Protein AF-A0A973E0R4-F1 (afdb_monomer_lite)

Sequence (98 aa):
MVSKVFRVSTKEILAKSRSQAHVAFARQVAMYLTHICCGLNLTQTGKMFNRDRTTVAYACNLVEDKRDEIDFDLTLEILEKTICEFAFVKKGENLYAM

Foldseek 3Di:
DLCVVLVHDPCLLLDPDDDPPSSLLSVLLVLQLCCPLLVDQLCRSCVSSVHDSVSNVVSNVVLVVVCVPVVSVVVSVVVSVVSNVVSVVVVVVVVPPD

Structure (mmCIF, N/CA/C/O backbone):
data_AF-A0A973E0R4-F1
#
_entry.id   AF-A0A973E0R4-F1
#
loop_
_atom_site.group_PDB
_atom_site.id
_atom_site.type_symbol
_atom_site.label_atom_id
_atom_site.label_alt_id
_atom_site.label_comp_id
_atom_site.label_asym_id
_atom_site.label_entity_id
_atom_site.label_seq_id
_atom_site.pdbx_PDB_ins_code
_atom_site.Cartn_x
_atom_site.Cartn_y
_atom_site.Cartn_z
_atom_site.occupancy
_atom_site.B_iso_or_equiv
_atom_site.auth_seq_id
_atom_site.auth_comp_id
_atom_site.auth_asym_id
_atom_site.auth_atom_id
_atom_site.pdbx_PDB_model_num
ATOM 1 N N . MET A 1 1 ? -6.807 -8.874 4.698 1.00 87.75 1 MET A N 1
ATOM 2 C CA . MET A 1 1 ? -6.647 -9.607 3.420 1.00 87.75 1 MET A CA 1
ATOM 3 C C . MET A 1 1 ? -5.193 -9.600 2.985 1.00 87.75 1 MET A C 1
ATOM 5 O O . MET A 1 1 ? -4.615 -10.675 2.918 1.00 87.75 1 MET A O 1
ATOM 9 N N . VAL A 1 2 ? -4.569 -8.424 2.854 1.00 94.12 2 VAL A N 1
ATOM 10 C CA . VAL A 1 2 ? -3.134 -8.274 2.537 1.00 94.12 2 VAL A CA 1
ATOM 11 C C . VAL A 1 2 ? -2.220 -9.136 3.421 1.00 94.12 2 VAL A C 1
ATOM 13 O O . VAL A 1 2 ? -1.434 -9.916 2.903 1.00 94.12 2 VAL A O 1
ATOM 16 N N . SER A 1 3 ? -2.375 -9.096 4.748 1.00 94.31 3 SER A N 1
ATOM 17 C CA . SER A 1 3 ? -1.580 -9.925 5.675 1.00 94.31 3 SER A CA 1
ATOM 18 C C . SER A 1 3 ? -1.569 -11.419 5.330 1.00 94.31 3 SER A C 1
ATOM 20 O O . SER A 1 3 ? -0.525 -12.061 5.382 1.00 94.31 3 SER A O 1
ATOM 22 N N . LYS A 1 4 ? -2.717 -11.972 4.920 1.00 93.62 4 LYS A N 1
ATOM 23 C CA . LYS A 1 4 ? -2.838 -13.386 4.544 1.00 93.62 4 LYS A CA 1
ATOM 24 C C . LYS A 1 4 ? -2.145 -13.685 3.214 1.00 93.62 4 LYS A C 1
ATOM 26 O O . LYS A 1 4 ? -1.395 -14.651 3.146 1.00 93.62 4 LYS A O 1
ATOM 31 N N . VAL A 1 5 ? -2.366 -12.850 2.195 1.00 94.56 5 VAL A N 1
ATOM 32 C CA . VAL A 1 5 ? -1.772 -13.028 0.855 1.00 94.56 5 VAL A CA 1
ATOM 33 C C . VAL A 1 5 ? -0.250 -12.951 0.914 1.00 94.56 5 VAL A C 1
ATOM 35 O O . VAL A 1 5 ? 0.436 -13.833 0.410 1.00 94.56 5 VAL A O 1
ATOM 38 N N . PHE A 1 6 ? 0.280 -11.953 1.618 1.00 94.06 6 PHE A N 1
ATOM 39 C CA . PHE A 1 6 ? 1.723 -11.736 1.729 1.00 94.06 6 PHE A CA 1
ATOM 40 C C . PHE A 1 6 ? 2.383 -12.529 2.862 1.00 94.06 6 PHE A C 1
ATOM 42 O O . PHE A 1 6 ? 3.592 -12.423 3.045 1.00 94.06 6 PHE A O 1
ATOM 49 N N . ARG A 1 7 ? 1.611 -13.319 3.623 1.00 95.88 7 ARG A N 1
ATOM 50 C CA . ARG A 1 7 ? 2.080 -14.109 4.776 1.00 95.88 7 ARG A CA 1
ATOM 51 C C . ARG A 1 7 ? 2.867 -13.279 5.801 1.00 95.88 7 ARG A C 1
ATOM 53 O O . ARG A 1 7 ? 3.873 -13.729 6.338 1.00 95.88 7 ARG A O 1
ATOM 60 N N . VAL A 1 8 ? 2.377 -12.076 6.091 1.00 95.94 8 VAL A N 1
ATOM 61 C CA . VAL A 1 8 ? 2.930 -11.168 7.109 1.00 95.94 8 VAL A CA 1
ATOM 62 C C . VAL A 1 8 ? 1.868 -10.836 8.144 1.00 95.94 8 VAL A C 1
ATOM 64 O O . VAL A 1 8 ? 0.675 -10.801 7.834 1.00 95.94 8 VAL A O 1
ATOM 67 N N . SER A 1 9 ? 2.257 -10.549 9.382 1.00 95.69 9 SER A N 1
ATOM 68 C CA . SER A 1 9 ? 1.271 -10.168 10.394 1.00 95.69 9 SER A CA 1
ATOM 69 C C . SER A 1 9 ? 0.726 -8.755 10.149 1.00 95.69 9 SER A C 1
ATOM 71 O O . SER A 1 9 ? 1.422 -7.848 9.687 1.00 95.69 9 SER A O 1
ATOM 73 N N . THR A 1 10 ? -0.534 -8.516 10.528 1.00 94.56 10 THR A N 1
ATOM 74 C CA . THR A 1 10 ? -1.116 -7.161 10.493 1.00 94.56 10 THR A CA 1
ATOM 75 C C . THR A 1 10 ? -0.319 -6.185 11.367 1.00 94.56 10 THR A C 1
ATOM 77 O O . THR A 1 10 ? -0.168 -5.018 11.013 1.00 94.56 10 THR A O 1
ATOM 80 N N . LYS A 1 11 ? 0.243 -6.668 12.485 1.00 94.25 11 LYS A N 1
ATOM 81 C CA . LYS A 1 11 ? 1.107 -5.871 13.364 1.00 94.25 11 LYS A CA 1
ATOM 82 C C . LYS A 1 11 ? 2.351 -5.384 12.626 1.00 94.25 11 LYS A C 1
ATOM 84 O O . LYS A 1 11 ? 2.705 -4.220 12.756 1.00 94.25 11 LYS A O 1
ATOM 89 N N . GLU A 1 12 ? 2.986 -6.243 11.836 1.00 94.62 12 GLU A N 1
ATOM 90 C CA . GLU A 1 12 ? 4.146 -5.866 11.027 1.00 94.62 12 GLU A CA 1
ATOM 91 C C . GLU A 1 12 ? 3.778 -4.864 9.934 1.00 94.62 12 GLU A C 1
ATOM 93 O O . GLU A 1 12 ? 4.495 -3.880 9.758 1.00 94.62 12 GLU A O 1
ATOM 98 N N . ILE A 1 13 ? 2.637 -5.041 9.259 1.00 94.69 13 ILE A N 1
ATOM 99 C CA . ILE A 1 13 ? 2.132 -4.066 8.278 1.00 94.69 13 ILE A CA 1
ATOM 100 C C . ILE A 1 13 ? 1.956 -2.681 8.921 1.00 94.69 13 ILE A C 1
ATOM 102 O O 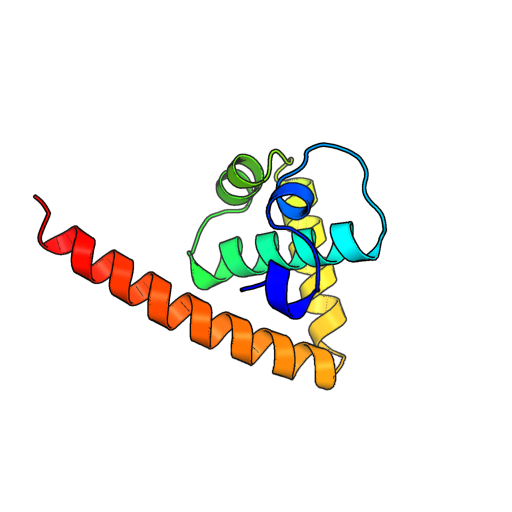. ILE A 1 13 ? 2.355 -1.681 8.332 1.00 94.69 13 ILE A O 1
ATOM 106 N N . LEU A 1 14 ? 1.423 -2.596 10.139 1.00 94.12 14 LEU A N 1
ATOM 107 C CA . LEU A 1 14 ? 1.178 -1.316 10.819 1.00 94.12 14 LEU A CA 1
ATOM 108 C C . LEU A 1 14 ? 2.389 -0.786 11.609 1.00 94.12 14 LEU A C 1
ATOM 110 O O . LEU A 1 14 ? 2.367 0.346 12.094 1.00 94.12 14 LEU A O 1
ATOM 114 N N . ALA A 1 15 ? 3.450 -1.584 11.753 1.00 92.25 15 ALA A N 1
ATOM 115 C CA . ALA A 1 15 ? 4.616 -1.220 12.547 1.00 92.25 15 ALA A CA 1
ATOM 116 C C . ALA A 1 15 ? 5.368 -0.018 11.957 1.00 92.25 15 ALA A C 1
ATOM 118 O O . ALA A 1 15 ? 5.614 0.077 10.751 1.00 92.25 15 ALA A O 1
ATOM 119 N N . LYS A 1 16 ? 5.819 0.881 12.842 1.00 87.00 16 LYS A N 1
ATOM 120 C CA . LYS A 1 16 ? 6.585 2.066 12.441 1.00 87.00 16 LYS A CA 1
ATOM 121 C C . LYS A 1 16 ? 8.023 1.732 12.027 1.00 87.00 16 LYS A C 1
ATOM 123 O O . LYS A 1 16 ? 8.577 2.472 11.220 1.00 87.00 16 LYS A O 1
ATOM 128 N N . SER A 1 17 ? 8.608 0.655 12.547 1.00 85.00 17 SER A N 1
ATOM 129 C CA . SER A 1 17 ? 10.018 0.298 12.357 1.00 85.00 17 SER A CA 1
ATOM 130 C C . SER A 1 17 ? 10.366 -0.073 10.913 1.00 85.00 17 SER A C 1
ATOM 132 O O . SER A 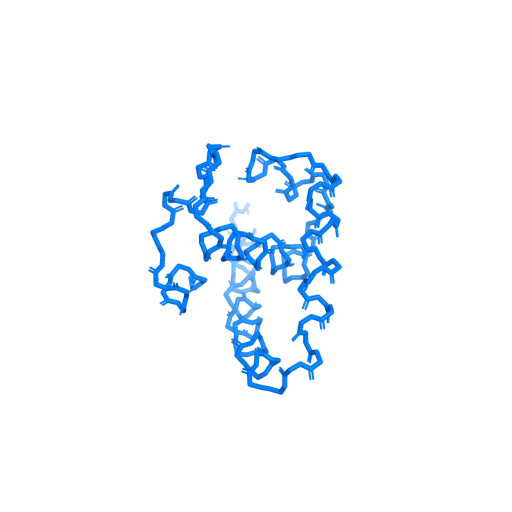1 17 ? 9.507 -0.469 10.119 1.00 85.00 17 SER A O 1
ATOM 134 N N . ARG A 1 18 ? 11.661 0.025 10.582 1.00 81.88 18 ARG A N 1
ATOM 135 C CA . ARG A 1 18 ? 12.206 -0.572 9.360 1.00 81.88 18 ARG A CA 1
ATOM 136 C C . ARG A 1 18 ? 11.953 -2.079 9.411 1.00 81.88 18 ARG A C 1
ATOM 138 O O . ARG A 1 18 ? 12.138 -2.704 10.453 1.00 81.88 18 ARG A O 1
ATOM 145 N N . SER A 1 19 ? 11.489 -2.638 8.303 1.00 89.44 19 SER A N 1
ATOM 146 C CA . SER A 1 19 ? 11.114 -4.045 8.195 1.00 89.44 19 SER A CA 1
ATOM 147 C C . SER A 1 19 ? 11.873 -4.713 7.058 1.00 89.44 19 SER A C 1
ATOM 149 O O . SER A 1 19 ? 12.446 -4.032 6.206 1.00 89.44 19 SER A O 1
ATOM 151 N N . GLN A 1 20 ? 11.852 -6.044 7.029 1.00 94.75 20 GLN A N 1
ATOM 152 C CA . GLN A 1 20 ? 12.333 -6.795 5.873 1.00 94.75 20 GLN A CA 1
ATOM 153 C C . GLN A 1 20 ? 11.582 -6.370 4.601 1.00 94.75 20 GLN A C 1
ATOM 155 O O . GLN A 1 20 ? 10.444 -5.893 4.677 1.00 94.75 20 GLN A O 1
ATOM 160 N N . ALA A 1 21 ? 12.217 -6.557 3.441 1.00 94.88 21 ALA A N 1
ATOM 161 C CA . ALA A 1 21 ? 11.688 -6.110 2.153 1.00 94.88 21 ALA A CA 1
ATOM 162 C C . ALA A 1 21 ? 10.275 -6.653 1.877 1.00 94.88 21 ALA A C 1
ATOM 164 O O . ALA A 1 21 ? 9.391 -5.884 1.517 1.00 94.88 21 ALA A O 1
ATOM 165 N N . HIS A 1 22 ? 10.024 -7.937 2.155 1.00 95.88 22 HIS A N 1
ATOM 166 C CA . HIS A 1 22 ? 8.711 -8.555 1.942 1.00 95.88 22 HIS A CA 1
ATOM 167 C C . HIS A 1 22 ? 7.599 -7.917 2.805 1.00 95.88 22 HIS A C 1
ATOM 169 O O . HIS A 1 22 ? 6.496 -7.670 2.324 1.00 95.88 22 HIS A O 1
ATOM 175 N N . VAL A 1 23 ? 7.901 -7.556 4.059 1.00 96.62 23 VAL A N 1
ATOM 176 C CA . VAL A 1 23 ? 6.974 -6.828 4.946 1.00 96.62 23 VAL A CA 1
ATOM 177 C C . VAL A 1 23 ? 6.754 -5.397 4.464 1.00 96.62 23 VAL A C 1
ATOM 179 O O . VAL A 1 23 ? 5.641 -4.874 4.535 1.00 96.62 23 VAL A O 1
ATOM 182 N N . ALA A 1 24 ? 7.817 -4.740 3.993 1.00 96.50 24 ALA A N 1
ATOM 183 C CA . ALA A 1 24 ? 7.719 -3.394 3.444 1.00 96.50 24 ALA A CA 1
ATOM 184 C C . ALA A 1 24 ? 6.807 -3.366 2.217 1.00 96.50 24 ALA A C 1
ATOM 186 O O . ALA A 1 24 ? 5.912 -2.522 2.161 1.00 96.50 24 ALA A O 1
ATOM 187 N N . PHE A 1 25 ? 6.964 -4.346 1.330 1.00 97.19 25 PHE A N 1
ATOM 188 C CA . PHE A 1 25 ? 6.135 -4.504 0.148 1.00 97.19 25 PHE A CA 1
ATOM 189 C C . PHE A 1 25 ? 4.668 -4.772 0.490 1.00 97.19 25 PHE A C 1
ATOM 191 O O . PHE A 1 25 ? 3.786 -4.054 0.028 1.00 97.19 25 PHE A O 1
ATOM 198 N N . ALA A 1 26 ? 4.392 -5.703 1.407 1.00 97.50 26 ALA A N 1
ATOM 199 C CA . ALA A 1 26 ? 3.028 -5.949 1.877 1.00 97.50 26 ALA A CA 1
ATOM 200 C C . ALA A 1 26 ? 2.367 -4.684 2.457 1.00 97.50 26 ALA A C 1
ATOM 202 O O . ALA A 1 26 ? 1.184 -4.424 2.238 1.00 97.50 26 ALA A O 1
ATOM 203 N N . ARG A 1 27 ? 3.130 -3.854 3.179 1.00 97.88 27 ARG A N 1
ATOM 204 C CA . ARG A 1 27 ? 2.641 -2.565 3.686 1.00 97.88 27 ARG A CA 1
ATOM 205 C C . ARG A 1 27 ? 2.351 -1.571 2.562 1.00 97.88 27 ARG A C 1
ATOM 207 O O . ARG A 1 27 ? 1.342 -0.877 2.638 1.00 97.88 27 ARG A O 1
ATOM 214 N N . GLN A 1 28 ? 3.208 -1.498 1.548 1.00 98.00 28 GLN A N 1
ATOM 215 C CA . GLN A 1 28 ? 3.005 -0.632 0.382 1.00 98.00 28 GLN A CA 1
ATOM 216 C C . GLN A 1 28 ? 1.737 -1.030 -0.386 1.00 98.00 28 GLN A C 1
ATOM 218 O O . GLN A 1 28 ? 0.913 -0.167 -0.676 1.00 98.00 28 GLN A O 1
ATOM 223 N N . VAL A 1 29 ? 1.504 -2.331 -0.579 1.00 98.12 29 VAL A 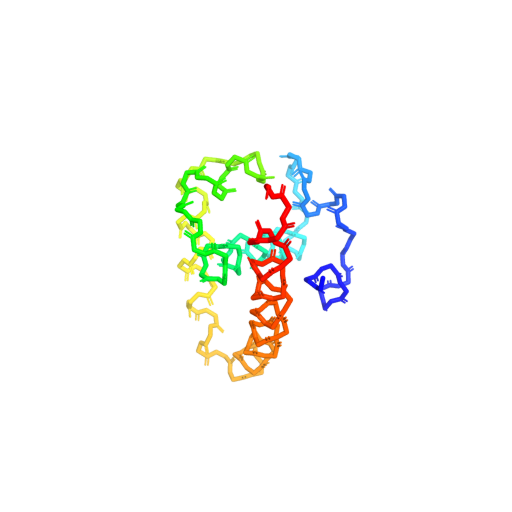N 1
ATOM 224 C CA . VAL A 1 29 ? 0.257 -2.853 -1.163 1.00 98.12 29 VAL A CA 1
ATOM 225 C C . VAL A 1 29 ? -0.961 -2.487 -0.309 1.00 98.12 29 VAL A C 1
ATOM 227 O O . VAL A 1 29 ? -1.978 -2.045 -0.835 1.00 98.12 29 VAL A O 1
ATOM 230 N N . ALA A 1 30 ? -0.867 -2.595 1.020 1.00 97.44 30 ALA A N 1
ATOM 231 C CA . ALA A 1 30 ? -1.955 -2.173 1.904 1.00 97.44 30 ALA A CA 1
ATOM 232 C C . ALA A 1 30 ? -2.263 -0.667 1.797 1.00 97.44 30 ALA A C 1
ATOM 234 O O . ALA A 1 30 ? -3.435 -0.285 1.824 1.00 97.44 30 ALA A O 1
ATOM 235 N N . MET A 1 31 ? -1.238 0.182 1.666 1.00 98.00 31 MET A N 1
ATOM 236 C CA . MET A 1 31 ? -1.409 1.624 1.450 1.00 98.00 31 MET A CA 1
ATOM 237 C C . MET A 1 31 ? -2.098 1.915 0.118 1.00 98.00 31 MET A C 1
ATOM 239 O O . MET A 1 31 ? -3.058 2.679 0.098 1.00 98.00 31 MET A O 1
ATOM 243 N N . TYR A 1 32 ? -1.641 1.279 -0.960 1.00 98.25 32 TYR A N 1
ATOM 244 C CA . TYR A 1 32 ? -2.224 1.411 -2.292 1.00 98.25 32 TYR A CA 1
ATOM 245 C C . TYR A 1 32 ? -3.714 1.040 -2.302 1.00 98.25 32 TYR A C 1
ATOM 247 O O . TYR A 1 32 ? -4.557 1.862 -2.654 1.00 98.25 32 TYR A O 1
ATOM 255 N N . LEU A 1 33 ? -4.059 -0.144 -1.783 1.00 96.50 33 LEU A N 1
ATOM 256 C CA . LEU A 1 33 ? -5.447 -0.610 -1.710 1.00 96.50 33 LEU A CA 1
ATOM 257 C C . LEU A 1 33 ? -6.321 0.306 -0.844 1.00 96.50 33 LEU A C 1
ATOM 259 O O . LEU A 1 33 ? -7.474 0.564 -1.172 1.00 96.50 33 LEU A O 1
ATOM 263 N N . THR A 1 34 ? -5.769 0.847 0.245 1.00 95.44 34 THR A N 1
ATOM 264 C CA . THR A 1 34 ? -6.476 1.831 1.081 1.00 95.44 34 THR A CA 1
ATOM 265 C C . THR A 1 34 ? -6.759 3.122 0.311 1.00 95.44 34 THR A C 1
ATOM 267 O O . THR A 1 34 ? -7.841 3.694 0.450 1.00 95.44 34 THR A O 1
ATOM 270 N N . HIS A 1 35 ? -5.809 3.579 -0.508 1.00 95.62 35 HIS A N 1
ATOM 271 C CA . HIS A 1 35 ? -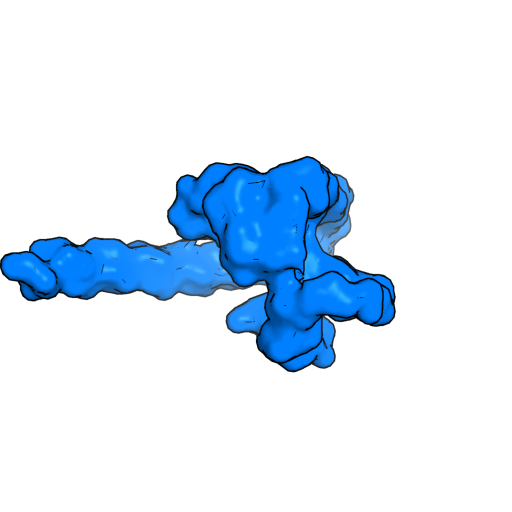5.969 4.787 -1.309 1.00 95.62 35 HIS A CA 1
ATOM 272 C C . HIS A 1 35 ? -7.102 4.638 -2.333 1.00 95.62 35 HIS A C 1
ATOM 274 O O . HIS A 1 35 ? -8.002 5.477 -2.369 1.00 95.62 35 HIS A O 1
ATOM 280 N N . ILE A 1 36 ? -7.092 3.557 -3.113 1.00 93.88 36 ILE A N 1
ATOM 281 C CA . ILE A 1 36 ? -8.006 3.395 -4.252 1.00 93.88 36 ILE A CA 1
ATOM 282 C C . ILE A 1 36 ? -9.351 2.764 -3.872 1.00 93.88 36 ILE A C 1
ATOM 284 O O . ILE A 1 36 ? -10.390 3.263 -4.290 1.00 93.88 36 ILE A O 1
ATOM 288 N N . CYS A 1 37 ? -9.371 1.723 -3.028 1.00 92.69 37 CYS A N 1
ATOM 289 C CA . CYS A 1 37 ? -10.611 1.007 -2.706 1.00 92.69 37 CYS A CA 1
ATOM 290 C C . CYS A 1 37 ? -11.453 1.773 -1.679 1.00 92.69 37 CYS A C 1
ATOM 292 O O . CYS A 1 37 ? -12.680 1.725 -1.712 1.00 92.69 37 CYS A O 1
ATOM 294 N N . CYS A 1 38 ? -10.804 2.484 -0.750 1.00 89.81 38 CYS A N 1
ATOM 295 C CA . CYS A 1 38 ? -11.496 3.259 0.285 1.00 89.81 38 CYS A CA 1
ATOM 296 C C . CYS A 1 38 ? -11.611 4.753 -0.063 1.00 89.81 38 CYS A C 1
ATOM 298 O O . CYS A 1 38 ? -12.222 5.504 0.698 1.00 89.81 38 CYS A O 1
ATOM 300 N N . GLY A 1 39 ? -11.011 5.201 -1.173 1.00 92.31 39 GLY A N 1
ATOM 301 C CA . GLY A 1 39 ? -11.037 6.598 -1.619 1.00 92.31 39 GLY A CA 1
ATOM 302 C C . GLY A 1 39 ? -10.318 7.578 -0.683 1.00 92.31 39 GLY A C 1
ATOM 303 O O . GLY A 1 39 ? -10.599 8.777 -0.713 1.00 92.31 39 GLY A O 1
ATOM 304 N N . LEU A 1 40 ? -9.419 7.094 0.181 1.00 95.06 40 LEU A N 1
ATOM 305 C CA . LEU A 1 40 ? -8.672 7.952 1.101 1.00 95.06 40 LEU A CA 1
ATOM 306 C C . LEU A 1 40 ? -7.539 8.652 0.367 1.00 95.06 40 LEU A C 1
ATOM 308 O O . LEU A 1 40 ? -6.761 8.011 -0.330 1.00 95.06 40 LEU A O 1
ATOM 312 N N . ASN A 1 41 ? -7.357 9.954 0.573 1.00 97.62 41 ASN A N 1
ATOM 313 C CA . ASN A 1 41 ? -6.220 10.649 -0.033 1.00 97.62 41 ASN A CA 1
ATOM 314 C C . ASN A 1 41 ? -4.873 10.204 0.583 1.00 97.62 41 ASN A C 1
ATOM 316 O O . ASN A 1 41 ? -4.822 9.586 1.650 1.00 97.62 41 ASN A O 1
ATOM 320 N N . LEU A 1 42 ? -3.757 10.553 -0.068 1.00 98.06 42 LEU A N 1
ATOM 321 C CA . LEU A 1 42 ? -2.403 10.155 0.358 1.00 98.06 42 LEU A CA 1
ATOM 322 C C . LEU A 1 42 ? -2.082 10.536 1.814 1.00 98.06 42 LEU A C 1
ATOM 324 O O . LEU A 1 42 ? -1.400 9.796 2.518 1.00 98.06 42 LEU A O 1
ATOM 328 N N . THR A 1 43 ? -2.590 11.679 2.283 1.00 98.12 43 THR A N 1
ATOM 329 C CA . THR A 1 43 ? -2.378 12.152 3.658 1.00 98.12 43 THR A CA 1
ATOM 330 C C . THR A 1 43 ? -3.188 11.333 4.664 1.00 98.12 43 THR A C 1
ATOM 332 O O . THR A 1 43 ? -2.661 10.954 5.708 1.00 98.12 43 THR A O 1
ATOM 335 N N . GLN A 1 44 ? -4.457 11.037 4.370 1.00 98.12 44 GLN A N 1
ATOM 336 C CA . GLN A 1 44 ? -5.312 10.188 5.211 1.00 98.12 44 GLN A CA 1
ATOM 337 C C . GLN A 1 44 ? -4.764 8.762 5.293 1.00 98.12 44 GLN A C 1
ATOM 339 O O . GLN A 1 44 ? -4.611 8.225 6.390 1.00 98.12 44 GLN A O 1
ATOM 344 N N . THR A 1 45 ? -4.381 8.196 4.149 1.00 97.75 45 THR A N 1
ATOM 345 C CA . THR A 1 45 ? -3.726 6.888 4.075 1.00 97.75 45 THR A CA 1
ATOM 346 C C . THR A 1 45 ? -2.431 6.896 4.888 1.00 97.75 45 THR A C 1
ATOM 348 O O . THR A 1 45 ? -2.234 6.037 5.740 1.00 97.75 45 THR A O 1
ATOM 351 N N . GLY A 1 46 ? -1.582 7.917 4.735 1.00 97.19 46 GLY A N 1
ATOM 352 C CA . GLY A 1 46 ? -0.335 8.036 5.497 1.00 97.19 46 GLY A CA 1
ATOM 353 C C . GLY A 1 46 ? -0.561 8.011 7.010 1.00 97.19 46 GLY A C 1
ATOM 354 O O . GLY A 1 46 ? 0.114 7.266 7.724 1.00 97.19 46 GLY A O 1
ATOM 355 N N . LYS A 1 47 ? -1.579 8.733 7.497 1.00 96.69 47 LYS A N 1
ATOM 356 C CA . LYS A 1 47 ? -1.969 8.720 8.917 1.00 96.69 47 LYS A CA 1
ATOM 357 C C . LYS A 1 47 ? -2.337 7.318 9.411 1.00 96.69 47 LYS A C 1
ATOM 359 O O . LYS A 1 47 ? -1.870 6.934 10.479 1.00 96.69 47 LYS A O 1
ATOM 364 N N . MET A 1 48 ? -3.096 6.534 8.639 1.00 95.25 48 MET A N 1
ATOM 365 C CA . MET A 1 48 ? -3.477 5.165 9.032 1.00 95.25 48 MET A CA 1
ATOM 366 C C . MET A 1 48 ? -2.275 4.232 9.214 1.00 95.25 48 MET A C 1
ATOM 368 O O . MET A 1 48 ? -2.303 3.344 10.063 1.00 95.25 48 MET A O 1
ATOM 372 N N . PHE A 1 49 ? -1.209 4.444 8.441 1.00 95.38 49 PHE A N 1
ATOM 373 C CA . PHE A 1 49 ? -0.008 3.608 8.474 1.00 95.38 49 PHE A CA 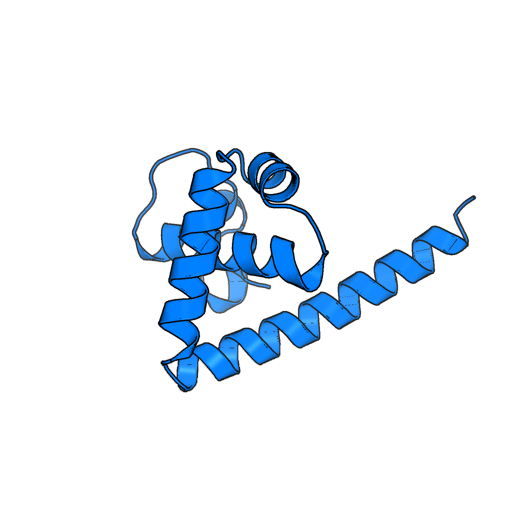1
ATOM 374 C C . PHE A 1 49 ? 1.179 4.258 9.202 1.00 95.38 49 PHE A C 1
ATOM 376 O O . PHE A 1 49 ? 2.287 3.721 9.161 1.00 95.38 49 PHE A O 1
ATOM 383 N N . ASN A 1 50 ? 0.980 5.399 9.871 1.00 94.88 50 ASN A N 1
ATOM 384 C CA . ASN A 1 50 ? 2.051 6.176 10.507 1.00 94.88 50 ASN A CA 1
ATOM 385 C C . ASN A 1 50 ? 3.221 6.477 9.542 1.00 94.88 50 ASN A C 1
ATOM 387 O O . ASN A 1 50 ? 4.399 6.243 9.860 1.00 94.88 50 ASN A O 1
ATOM 391 N N . ARG A 1 51 ? 2.886 6.960 8.340 1.00 95.69 51 ARG A N 1
ATOM 392 C CA . ARG A 1 51 ? 3.817 7.347 7.271 1.00 95.69 51 ARG A CA 1
ATOM 393 C C . ARG A 1 51 ? 3.494 8.717 6.693 1.00 95.69 51 ARG A C 1
ATOM 395 O O . ARG A 1 51 ? 2.361 9.184 6.758 1.00 95.69 51 ARG A O 1
ATOM 402 N N . ASP A 1 52 ? 4.510 9.333 6.099 1.00 97.12 52 ASP A N 1
ATOM 403 C CA . ASP A 1 52 ? 4.333 10.570 5.349 1.00 97.12 52 ASP A CA 1
ATOM 404 C C . ASP A 1 52 ? 3.579 10.319 4.033 1.00 97.12 52 ASP A C 1
ATOM 406 O O . ASP A 1 52 ? 3.693 9.245 3.431 1.00 97.12 52 ASP A O 1
ATOM 410 N N . ARG A 1 53 ? 2.838 11.326 3.553 1.00 98.12 53 ARG A N 1
ATOM 411 C CA . ARG A 1 53 ? 2.115 11.257 2.271 1.00 98.12 53 ARG A CA 1
ATOM 412 C C . ARG A 1 53 ? 3.024 10.893 1.091 1.00 98.12 53 ARG A C 1
ATOM 414 O O . ARG A 1 53 ? 2.564 10.226 0.170 1.00 98.12 53 ARG A O 1
ATOM 421 N N . THR A 1 54 ? 4.298 11.288 1.115 1.00 98.38 54 THR A N 1
ATOM 422 C CA . THR A 1 54 ? 5.283 10.944 0.075 1.00 98.38 54 THR A CA 1
ATOM 423 C C . THR A 1 54 ? 5.643 9.461 0.094 1.00 98.38 54 THR A C 1
ATOM 425 O O . THR A 1 54 ? 5.838 8.872 -0.962 1.00 98.38 54 THR A O 1
ATOM 428 N N . THR A 1 55 ? 5.646 8.821 1.270 1.00 97.38 55 THR A N 1
ATOM 429 C CA . THR A 1 55 ? 5.817 7.363 1.375 1.00 97.38 55 THR A CA 1
ATOM 430 C C . THR A 1 55 ? 4.634 6.631 0.750 1.00 97.38 55 THR A C 1
ATOM 432 O O . THR A 1 55 ? 4.829 5.612 0.095 1.00 97.38 55 THR A O 1
ATOM 435 N N . VAL A 1 56 ? 3.415 7.151 0.925 1.00 98.38 56 VAL A N 1
ATOM 436 C CA . VAL A 1 56 ? 2.217 6.587 0.286 1.00 98.38 56 VAL A CA 1
ATOM 437 C C . VAL A 1 56 ? 2.259 6.793 -1.225 1.00 98.38 56 VAL A C 1
ATOM 439 O O . VAL A 1 56 ? 1.974 5.856 -1.958 1.00 98.38 56 VAL A O 1
ATOM 442 N N . ALA A 1 57 ? 2.661 7.976 -1.699 1.00 98.56 57 ALA A N 1
ATOM 443 C CA . ALA A 1 57 ? 2.838 8.231 -3.130 1.00 98.56 57 ALA A CA 1
ATOM 444 C C . ALA A 1 57 ? 3.852 7.258 -3.751 1.00 98.56 57 ALA A C 1
ATOM 446 O O . ALA A 1 57 ? 3.565 6.625 -4.760 1.00 98.56 57 ALA A O 1
ATOM 447 N N . TYR A 1 58 ? 5.001 7.074 -3.091 1.00 98.44 58 TYR A N 1
ATOM 448 C CA . TYR A 1 58 ? 6.004 6.095 -3.502 1.00 98.44 58 TYR A CA 1
ATOM 449 C C . TYR A 1 58 ? 5.446 4.666 -3.518 1.00 98.44 58 TYR A C 1
ATOM 451 O O . TYR A 1 58 ? 5.689 3.928 -4.464 1.00 98.44 58 TYR A O 1
ATOM 459 N N . ALA A 1 59 ? 4.673 4.283 -2.497 1.00 98.12 59 ALA A N 1
ATOM 460 C CA . ALA A 1 59 ? 4.011 2.984 -2.455 1.00 98.12 59 ALA A CA 1
ATOM 461 C C . ALA A 1 59 ? 3.036 2.789 -3.622 1.00 98.12 59 ALA A C 1
ATOM 463 O O . ALA A 1 59 ? 3.005 1.703 -4.184 1.00 98.12 59 ALA A O 1
ATOM 464 N N . CYS A 1 60 ? 2.268 3.820 -3.991 1.00 98.50 60 CYS A N 1
ATOM 465 C CA . CYS A 1 60 ? 1.341 3.737 -5.117 1.00 98.50 60 CYS A CA 1
ATOM 466 C C . CYS A 1 60 ? 2.097 3.527 -6.428 1.00 98.50 60 CYS A C 1
ATOM 468 O O . CYS A 1 60 ? 1.809 2.562 -7.118 1.00 98.50 60 CYS A O 1
ATOM 470 N N . ASN A 1 61 ? 3.116 4.344 -6.708 1.00 98.44 61 ASN A N 1
ATOM 471 C CA . ASN A 1 61 ? 3.924 4.189 -7.920 1.00 98.44 61 ASN A CA 1
ATOM 472 C C . ASN A 1 61 ? 4.579 2.803 -7.992 1.00 98.44 61 ASN A C 1
ATOM 474 O O . ASN A 1 61 ? 4.473 2.133 -9.004 1.00 98.44 61 ASN A O 1
ATOM 478 N N . LEU A 1 62 ? 5.179 2.333 -6.892 1.00 98.38 62 LEU A N 1
ATOM 479 C CA . LEU A 1 62 ? 5.815 1.014 -6.851 1.00 98.38 62 LEU A CA 1
ATOM 480 C C . LEU A 1 62 ? 4.827 -0.131 -7.129 1.00 98.38 62 LEU A C 1
ATOM 482 O O . LEU A 1 62 ? 5.207 -1.142 -7.712 1.00 98.38 62 LEU A O 1
ATOM 486 N N . VAL A 1 63 ? 3.590 -0.017 -6.641 1.00 98.19 63 VAL A N 1
ATOM 487 C CA . VAL A 1 63 ? 2.563 -1.041 -6.862 1.00 98.19 63 VAL A CA 1
ATOM 488 C C . VAL A 1 63 ? 2.033 -0.977 -8.292 1.00 98.19 63 VAL A C 1
ATOM 490 O O . VAL A 1 63 ? 1.877 -2.036 -8.887 1.00 98.19 63 VAL A O 1
ATOM 493 N N . GLU A 1 64 ? 1.829 0.222 -8.847 1.00 97.88 64 GLU A N 1
ATOM 494 C CA . GLU A 1 64 ? 1.460 0.416 -10.258 1.00 97.88 64 GLU A CA 1
ATOM 495 C C . GLU A 1 64 ? 2.531 -0.149 -11.198 1.00 97.88 64 GLU A C 1
ATOM 497 O O . GLU A 1 64 ? 2.210 -0.965 -12.051 1.00 97.88 64 GLU A O 1
ATOM 502 N N . ASP A 1 65 ? 3.811 0.155 -10.968 1.00 98.06 65 ASP A N 1
ATOM 503 C CA . ASP A 1 65 ? 4.920 -0.405 -11.756 1.00 98.06 65 ASP A CA 1
ATOM 504 C C . ASP A 1 65 ? 4.938 -1.946 -11.702 1.00 98.06 65 ASP A C 1
ATOM 506 O O . ASP A 1 65 ? 5.341 -2.622 -12.644 1.00 98.06 65 ASP A O 1
ATOM 510 N N . LYS A 1 66 ? 4.504 -2.534 -10.581 1.00 97.62 66 LYS A N 1
ATOM 511 C CA . LYS A 1 66 ? 4.490 -3.990 -10.404 1.00 97.62 66 LYS A CA 1
ATOM 512 C C . LYS A 1 66 ? 3.266 -4.667 -11.020 1.00 97.62 66 LYS A C 1
ATOM 514 O O . LYS A 1 66 ? 3.300 -5.883 -11.207 1.00 97.62 66 LYS A O 1
ATOM 519 N N . ARG A 1 67 ? 2.210 -3.918 -11.358 1.00 97.19 67 ARG A N 1
ATOM 520 C CA . ARG A 1 67 ? 1.047 -4.438 -12.100 1.00 97.19 67 ARG A CA 1
ATOM 521 C C . ARG A 1 67 ? 1.383 -4.843 -13.535 1.00 97.19 67 ARG A C 1
ATOM 523 O O . ARG A 1 67 ? 0.622 -5.589 -14.135 1.00 97.19 67 ARG A O 1
ATOM 530 N N . ASP A 1 68 ? 2.550 -4.466 -14.050 1.00 97.31 68 ASP A N 1
ATOM 531 C CA . ASP A 1 68 ? 3.054 -5.001 -15.320 1.00 97.31 68 ASP A CA 1
ATOM 532 C C . ASP A 1 68 ? 3.347 -6.518 -15.248 1.00 97.31 68 ASP A C 1
ATOM 534 O O . ASP A 1 68 ? 3.419 -7.204 -16.271 1.00 97.31 68 ASP A O 1
ATOM 538 N N . GLU A 1 69 ? 3.502 -7.082 -14.042 1.00 97.81 69 GLU A N 1
ATOM 539 C CA . GLU A 1 69 ? 3.634 -8.523 -13.827 1.00 97.81 69 GLU A CA 1
ATOM 540 C C . GLU A 1 69 ? 2.250 -9.188 -13.722 1.00 97.81 69 GLU A C 1
ATOM 542 O O . GLU A 1 69 ? 1.562 -9.052 -12.710 1.00 97.81 69 GLU A O 1
ATOM 547 N N . ILE A 1 70 ? 1.872 -9.985 -14.730 1.00 96.94 70 ILE A N 1
ATOM 548 C CA . ILE A 1 70 ? 0.532 -10.596 -14.844 1.00 96.94 70 ILE A CA 1
ATOM 549 C C . ILE A 1 70 ? 0.067 -11.346 -13.584 1.00 96.94 70 ILE A C 1
ATOM 551 O O . ILE A 1 70 ? -1.073 -11.193 -13.148 1.00 96.94 70 ILE A O 1
ATOM 555 N N . ASP A 1 71 ? 0.949 -12.125 -12.952 1.00 96.56 71 ASP A N 1
ATOM 556 C CA . ASP A 1 71 ? 0.606 -12.898 -11.752 1.00 96.56 71 ASP A CA 1
ATOM 557 C C . ASP A 1 71 ? 0.303 -11.987 -10.552 1.00 96.56 71 ASP A C 1
ATOM 559 O O . ASP A 1 71 ? -0.550 -12.289 -9.705 1.00 96.56 71 ASP A O 1
ATOM 563 N N . PHE A 1 72 ? 1.008 -10.857 -10.469 1.00 96.31 72 PHE A N 1
ATOM 564 C CA . PHE A 1 72 ? 0.785 -9.866 -9.430 1.00 96.31 72 PHE A CA 1
ATOM 565 C C . PHE A 1 72 ? -0.495 -9.074 -9.691 1.00 96.31 72 PHE A C 1
ATOM 567 O O . PHE A 1 72 ? -1.274 -8.886 -8.755 1.00 96.31 72 PHE A O 1
ATOM 574 N N . ASP A 1 73 ? -0.736 -8.675 -10.939 1.00 97.75 73 ASP A N 1
ATOM 575 C CA . ASP A 1 73 ? -1.924 -7.920 -11.336 1.00 97.75 73 ASP A CA 1
ATOM 576 C C . ASP A 1 73 ? -3.213 -8.686 -11.019 1.00 97.75 73 ASP A C 1
ATOM 578 O O . ASP A 1 73 ? -4.074 -8.183 -10.295 1.00 97.75 73 ASP A O 1
ATOM 582 N N . LEU A 1 74 ? -3.276 -9.966 -11.406 1.00 96.88 74 LEU A N 1
ATOM 583 C CA . LEU A 1 74 ? -4.398 -10.855 -11.081 1.00 96.88 74 LEU A CA 1
ATOM 584 C C . LEU A 1 74 ? -4.593 -11.015 -9.567 1.00 96.88 74 LEU A C 1
ATOM 586 O O . LEU A 1 74 ? -5.717 -11.007 -9.057 1.00 96.88 74 LEU A O 1
ATOM 590 N N . THR A 1 75 ? -3.496 -11.150 -8.815 1.00 95.75 75 THR A N 1
ATOM 591 C CA . THR A 1 75 ? -3.558 -11.231 -7.347 1.00 95.75 75 THR A CA 1
ATOM 592 C C . THR A 1 75 ? -4.136 -9.948 -6.747 1.00 95.75 75 THR A C 1
ATOM 594 O O . THR A 1 75 ? -4.913 -9.997 -5.784 1.00 95.75 75 THR A O 1
ATOM 597 N N . LEU A 1 76 ? -3.746 -8.798 -7.293 1.00 96.56 76 LEU A N 1
ATOM 598 C CA . LEU A 1 76 ? -4.160 -7.493 -6.806 1.00 96.56 76 LEU A CA 1
ATOM 599 C C . LEU A 1 76 ? -5.619 -7.196 -7.175 1.00 96.56 76 LEU A C 1
ATOM 601 O O . LEU A 1 76 ? -6.358 -6.741 -6.306 1.00 96.56 76 LEU A O 1
ATOM 605 N N . GLU A 1 77 ? -6.066 -7.575 -8.372 1.00 96.00 77 GLU A N 1
ATOM 606 C CA . GLU A 1 77 ? -7.466 -7.476 -8.808 1.00 96.00 77 GLU A CA 1
ATOM 607 C C . GLU A 1 77 ? -8.409 -8.259 -7.873 1.00 96.00 77 GLU A C 1
ATOM 609 O O . GLU A 1 77 ? -9.442 -7.748 -7.426 1.00 96.00 77 GLU A O 1
ATOM 614 N N . ILE A 1 78 ? -8.027 -9.482 -7.477 1.00 94.81 78 ILE A N 1
ATOM 615 C CA . ILE A 1 78 ? -8.799 -10.281 -6.508 1.00 94.81 78 ILE A CA 1
ATOM 616 C C . ILE A 1 78 ? -8.890 -9.560 -5.155 1.00 94.81 78 ILE A C 1
ATOM 618 O O . ILE A 1 78 ? -9.958 -9.526 -4.527 1.00 94.81 78 ILE A O 1
ATOM 622 N N . LEU A 1 79 ? -7.778 -8.987 -4.684 1.00 94.62 79 LEU A N 1
ATOM 623 C CA . LEU A 1 79 ? -7.748 -8.229 -3.433 1.00 94.62 79 LEU A CA 1
ATOM 624 C C . LEU A 1 79 ? -8.638 -6.986 -3.502 1.00 94.62 79 LEU A C 1
ATOM 626 O O . LEU A 1 79 ? -9.391 -6.742 -2.557 1.00 94.62 79 LEU A O 1
ATOM 630 N N . GLU A 1 80 ? -8.573 -6.229 -4.593 1.00 94.12 80 GLU A N 1
ATOM 631 C CA . GLU A 1 80 ? -9.379 -5.027 -4.817 1.00 94.12 80 GLU A CA 1
ATOM 632 C C . GLU A 1 80 ? -10.861 -5.332 -4.820 1.00 94.12 80 GLU A C 1
ATOM 634 O O . GLU A 1 80 ? -11.609 -4.709 -4.064 1.00 94.12 80 GLU A O 1
ATOM 639 N N . LYS A 1 81 ? -11.276 -6.324 -5.612 1.00 92.50 81 LYS A N 1
ATOM 640 C CA . LYS A 1 81 ? -12.674 -6.741 -5.693 1.00 92.50 81 LYS A CA 1
ATOM 641 C C . LYS A 1 81 ? -13.204 -7.122 -4.317 1.00 92.50 81 LYS A C 1
ATOM 643 O O . LYS A 1 81 ? -14.234 -6.606 -3.887 1.00 92.50 81 LYS A O 1
ATOM 648 N N . THR A 1 82 ? -12.441 -7.943 -3.594 1.00 91.69 82 THR A N 1
ATOM 649 C CA . THR A 1 82 ? -12.809 -8.355 -2.238 1.00 91.69 82 THR A CA 1
ATOM 650 C C . THR A 1 82 ? -12.941 -7.131 -1.327 1.00 91.69 82 THR A C 1
ATOM 652 O O . THR A 1 82 ? -13.967 -6.953 -0.681 1.00 91.69 82 THR A O 1
ATOM 655 N N . ILE A 1 83 ? -11.939 -6.246 -1.272 1.00 90.31 83 ILE A N 1
ATOM 656 C CA . ILE A 1 83 ? -11.967 -5.068 -0.386 1.00 90.31 83 ILE A CA 1
ATOM 657 C C . ILE A 1 83 ? -13.121 -4.130 -0.738 1.00 90.31 83 ILE A C 1
ATOM 659 O O . ILE A 1 83 ? -13.794 -3.654 0.176 1.00 90.31 83 ILE A O 1
ATOM 663 N N . CYS A 1 84 ? -13.366 -3.880 -2.024 1.00 85.75 84 CYS A N 1
ATOM 664 C CA . CYS A 1 84 ? -14.457 -3.027 -2.480 1.00 85.75 84 CYS A CA 1
ATOM 665 C C . CYS A 1 84 ? -15.809 -3.582 -2.032 1.00 85.75 84 CYS A C 1
ATOM 667 O O . CYS A 1 84 ? -16.584 -2.839 -1.432 1.00 85.75 84 CYS A O 1
ATOM 669 N N . GLU A 1 85 ? -16.068 -4.878 -2.230 1.00 86.00 85 GLU A N 1
ATOM 670 C CA . GLU A 1 85 ? -17.300 -5.531 -1.764 1.00 86.00 85 GLU A CA 1
ATOM 671 C C . GLU A 1 85 ? -17.540 -5.272 -0.264 1.00 86.00 85 GLU A C 1
ATOM 673 O O . GLU A 1 85 ? -18.624 -4.834 0.126 1.00 86.00 85 GLU A O 1
ATOM 678 N N . PHE A 1 86 ? -16.515 -5.414 0.584 1.00 82.38 86 PHE A N 1
ATOM 679 C CA . PHE A 1 86 ? -16.642 -5.125 2.021 1.00 82.38 86 PHE A CA 1
ATOM 680 C C . PHE A 1 86 ? -16.747 -3.627 2.352 1.00 82.38 86 PHE A C 1
ATOM 682 O O . PHE A 1 86 ? -17.472 -3.249 3.279 1.00 82.38 86 PHE A O 1
ATOM 689 N N . ALA A 1 87 ? -16.036 -2.761 1.628 1.00 76.75 87 ALA A N 1
ATOM 690 C CA . ALA A 1 87 ? -16.082 -1.315 1.832 1.00 76.75 87 ALA A CA 1
ATOM 691 C C . ALA A 1 87 ? -17.469 -0.743 1.489 1.00 76.75 87 ALA A C 1
ATOM 693 O O . ALA A 1 87 ? -17.985 0.102 2.227 1.00 76.75 87 ALA A O 1
ATOM 694 N N . PHE A 1 88 ? -18.110 -1.249 0.429 1.00 65.88 88 PHE A N 1
ATOM 695 C CA . PHE A 1 88 ? -19.486 -0.901 0.070 1.00 65.88 88 PHE A CA 1
ATOM 696 C C . PHE A 1 88 ? -20.488 -1.354 1.135 1.00 65.88 88 PHE A C 1
ATOM 698 O O . PHE A 1 88 ? -21.328 -0.551 1.546 1.00 65.88 88 PHE A O 1
ATOM 705 N N . VAL A 1 89 ? -20.357 -2.582 1.652 1.00 61.50 89 VAL A N 1
ATOM 706 C CA . VAL A 1 89 ? -21.204 -3.078 2.755 1.00 61.50 89 VAL A CA 1
ATOM 707 C C . VAL A 1 89 ? -21.105 -2.158 3.976 1.00 61.50 89 VAL A C 1
ATOM 709 O O .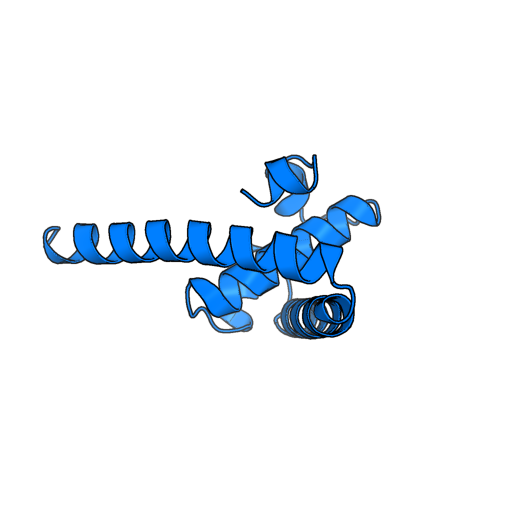 VAL A 1 89 ? -22.127 -1.741 4.521 1.00 61.50 89 VAL A O 1
ATOM 712 N N . LYS A 1 90 ? -19.893 -1.738 4.361 1.00 57.56 90 LYS A N 1
ATOM 713 C CA . LYS A 1 90 ? -19.703 -0.816 5.495 1.00 57.56 90 LYS A CA 1
ATOM 714 C C . LYS A 1 90 ? -20.285 0.578 5.265 1.00 57.56 90 LYS A C 1
ATOM 716 O O . LYS A 1 90 ? -20.724 1.217 6.220 1.00 57.56 90 LYS A O 1
ATOM 721 N N . LYS A 1 91 ? -20.310 1.054 4.020 1.00 56.34 91 LYS A N 1
ATOM 722 C CA . LYS A 1 91 ? -20.938 2.335 3.669 1.00 56.34 91 LYS A CA 1
ATOM 723 C C . LYS A 1 91 ? -22.471 2.250 3.729 1.00 56.34 91 LYS A C 1
ATOM 725 O O . LYS A 1 91 ? -23.101 3.229 4.114 1.00 56.34 91 LYS A O 1
ATOM 730 N N . GLY A 1 92 ? -23.045 1.083 3.418 1.00 52.59 92 GLY A N 1
ATOM 731 C CA . GLY A 1 92 ? -24.480 0.795 3.544 1.00 52.59 92 GLY A CA 1
ATOM 732 C C . GLY A 1 92 ? -24.967 0.651 4.992 1.00 52.59 92 GLY A C 1
ATOM 733 O O . GLY A 1 92 ? -26.033 1.162 5.321 1.00 52.59 92 GLY A O 1
ATOM 734 N N . GLU A 1 93 ? -24.172 0.043 5.879 1.00 50.53 93 GLU A N 1
ATOM 735 C CA . GLU A 1 93 ? -24.494 -0.058 7.318 1.00 50.53 93 GLU A CA 1
ATOM 736 C C . GLU A 1 93 ? -24.463 1.304 8.040 1.00 50.53 93 GLU A C 1
ATOM 738 O O . GLU A 1 93 ? -25.199 1.514 9.000 1.00 50.53 93 GLU A O 1
ATOM 743 N N . ASN A 1 94 ? -23.650 2.255 7.564 1.00 50.66 94 ASN A N 1
ATOM 744 C CA . ASN A 1 94 ? -23.547 3.597 8.151 1.00 50.66 94 ASN A CA 1
ATOM 745 C C . ASN A 1 94 ? -24.686 4.553 7.752 1.00 50.66 94 ASN A C 1
ATOM 747 O O . ASN A 1 94 ? -24.804 5.615 8.356 1.00 50.66 94 ASN A O 1
ATOM 751 N N . LEU A 1 95 ? -25.523 4.211 6.760 1.00 44.97 95 LEU A N 1
ATOM 752 C CA . LEU A 1 95 ? -26.666 5.051 6.365 1.00 44.97 95 LEU A CA 1
ATOM 753 C C . LEU A 1 95 ? -27.913 4.856 7.248 1.00 44.97 95 LEU A C 1
ATOM 755 O O . LEU A 1 95 ? -28.844 5.646 7.144 1.00 44.97 95 LEU A O 1
ATOM 759 N N . TYR A 1 96 ? -27.925 3.838 8.115 1.00 42.72 96 TYR A N 1
ATOM 760 C CA . TYR A 1 96 ? -29.030 3.531 9.037 1.00 42.72 96 TYR A CA 1
ATOM 761 C C . TYR A 1 96 ? -28.624 3.623 10.520 1.00 42.72 96 TYR A C 1
ATOM 763 O O . TYR A 1 96 ? -29.372 3.194 11.394 1.00 42.72 96 TYR A O 1
ATOM 771 N N . ALA A 1 97 ? -27.434 4.161 10.807 1.00 45.25 97 ALA A N 1
ATOM 772 C CA . ALA A 1 97 ? -26.899 4.334 12.159 1.00 45.25 97 ALA A CA 1
ATOM 773 C C . ALA A 1 97 ? -26.937 5.801 12.650 1.00 45.25 97 ALA A C 1
ATOM 775 O O . ALA A 1 97 ? -26.145 6.180 13.514 1.00 45.25 97 ALA A O 1
ATOM 776 N N . MET A 1 98 ? -27.847 6.617 12.103 1.00 39.97 98 MET A N 1
ATOM 777 C CA . MET A 1 98 ? -28.218 7.946 12.613 1.00 39.97 98 MET A CA 1
ATOM 778 C C . MET A 1 98 ? -29.715 8.007 12.886 1.00 39.97 98 MET A C 1
ATOM 780 O O . MET A 1 98 ? -30.477 7.554 12.004 1.00 39.97 98 MET A O 1
#

pLDDT: mean 90.04, std 14.44, range [39.97, 98.56]

Radius of gyration: 13.78 Å; chains: 1; bounding box: 41×26×29 Å

Secondary structure (DSSP, 8-state):
-HHHHTT--HHHHH--S---HHHHHHHHHHHHHHHHHS---HHHHHHHTT--HHHHHHHHHHHHHHTTSHHHHHHHHHHHHHHHHHHHHHHHHTTS--